Protein AF-X1MFA8-F1 (afdb_monomer_lite)

Sequence (182 aa):
MLLPVLGKGGITIYSASLLIAILTPIALSALSCFMARKALKPLYYLPTLLGLAGISFAVFHAANPSLLHSMLSQFGIFTPAGASLTILEVHPILFPYGSFSWDIAWLNFTTSFFIYFISLGLLIYASIKEESADKTLFLVWSIIMLVAILGQRRFSYYTAINAALLTGYFSWRILDFAGLKE

Radius of gyration: 21.08 Å; chains: 1; bounding box: 40×49×52 Å

pLDDT: mean 89.06, std 10.89, range [36.62, 97.12]

Organism: NCBI:txid412755

Structure (mmCIF, N/CA/C/O backbone):
data_AF-X1MFA8-F1
#
_entry.id   AF-X1MFA8-F1
#
loop_
_atom_site.group_PDB
_atom_site.id
_atom_site.type_symbol
_atom_site.label_atom_id
_atom_site.label_alt_id
_atom_site.label_comp_id
_atom_site.label_asym_id
_atom_site.label_entity_id
_atom_site.label_seq_id
_atom_site.pdbx_PDB_ins_code
_atom_site.Cartn_x
_atom_site.Cartn_y
_atom_site.Cartn_z
_atom_site.occupancy
_atom_site.B_iso_or_equiv
_atom_site.auth_seq_id
_atom_site.auth_comp_id
_atom_site.auth_asym_id
_atom_site.auth_atom_id
_atom_site.pdbx_PDB_model_num
ATOM 1 N N . MET A 1 1 ? -18.651 -6.168 -27.809 1.00 36.62 1 MET A N 1
ATOM 2 C CA . MET A 1 1 ? -17.555 -7.085 -28.186 1.00 36.62 1 MET A CA 1
ATOM 3 C C . MET A 1 1 ? -17.152 -7.872 -26.947 1.00 36.62 1 MET A C 1
ATOM 5 O O . MET A 1 1 ? -16.355 -7.394 -26.155 1.00 36.62 1 MET A O 1
ATOM 9 N N . LEU A 1 2 ? -17.795 -9.016 -26.719 1.00 44.00 2 LEU A N 1
ATOM 10 C CA . LEU A 1 2 ? -17.558 -9.907 -25.582 1.00 44.00 2 LEU A CA 1
ATOM 11 C C . LEU A 1 2 ? -17.013 -11.224 -26.147 1.00 44.00 2 LEU A C 1
ATOM 13 O O . LEU A 1 2 ? -17.667 -11.821 -26.994 1.00 44.00 2 LEU A O 1
ATOM 17 N N . LEU A 1 3 ? -15.837 -11.625 -25.649 1.00 45.16 3 LEU A N 1
ATOM 18 C CA . LEU A 1 3 ? -15.109 -12.889 -25.857 1.00 45.16 3 LEU A CA 1
ATOM 19 C C . LEU A 1 3 ? -14.351 -13.084 -27.185 1.00 45.16 3 LEU A C 1
ATOM 21 O O . LEU A 1 3 ? -14.930 -13.392 -28.223 1.00 45.16 3 LEU A O 1
ATOM 25 N N . PRO A 1 4 ? -13.010 -13.112 -27.076 1.00 51.81 4 PRO A N 1
ATOM 26 C CA . PRO A 1 4 ? -12.237 -14.210 -27.642 1.00 51.81 4 PRO A CA 1
ATOM 27 C C . PRO A 1 4 ? -11.215 -14.701 -26.599 1.00 51.81 4 PRO A C 1
ATOM 29 O O . PRO A 1 4 ? -10.064 -14.281 -26.609 1.00 51.81 4 PRO A O 1
ATOM 32 N N . VAL A 1 5 ? -11.619 -15.555 -25.649 1.00 54.41 5 VAL A N 1
ATOM 33 C CA . VAL A 1 5 ? -10.699 -16.077 -24.600 1.00 54.41 5 VAL A CA 1
ATOM 34 C C . VAL A 1 5 ? -10.608 -17.606 -24.605 1.00 54.41 5 VAL A C 1
ATOM 36 O O . VAL A 1 5 ? -10.230 -18.231 -23.626 1.00 54.41 5 VAL A O 1
ATOM 39 N N . LEU A 1 6 ? -10.881 -18.238 -25.743 1.00 50.19 6 LEU A N 1
ATOM 40 C CA . LEU A 1 6 ? -10.462 -19.622 -25.985 1.00 50.19 6 LEU A CA 1
ATOM 41 C C . LEU A 1 6 ? -9.705 -19.715 -27.312 1.00 50.19 6 LEU A C 1
ATOM 43 O O . LEU A 1 6 ? -10.017 -20.504 -28.198 1.00 50.19 6 LEU A O 1
ATOM 47 N N . GLY A 1 7 ? -8.687 -18.865 -27.452 1.00 44.91 7 GLY A N 1
ATOM 48 C CA . GLY A 1 7 ? -7.596 -19.137 -28.379 1.00 44.91 7 GLY A CA 1
ATOM 49 C C . GLY A 1 7 ? -6.740 -20.271 -27.817 1.00 44.91 7 GLY A C 1
ATOM 50 O O . GLY A 1 7 ? -6.504 -20.319 -26.612 1.00 44.91 7 GLY A O 1
ATOM 51 N N . LYS A 1 8 ? -6.277 -21.176 -28.685 1.00 50.88 8 LYS A N 1
ATOM 52 C CA . LYS A 1 8 ? -5.294 -22.238 -28.405 1.00 50.88 8 LYS A CA 1
ATOM 53 C C . LYS A 1 8 ? -3.927 -21.651 -27.995 1.00 50.88 8 LYS A C 1
ATOM 55 O O . LYS A 1 8 ? -2.938 -21.819 -28.698 1.00 50.88 8 LYS A O 1
ATOM 60 N N . GLY A 1 9 ? -3.878 -20.907 -26.898 1.00 53.75 9 GLY A N 1
ATOM 61 C CA . GLY A 1 9 ? -2.670 -20.389 -26.273 1.00 53.75 9 GLY A CA 1
ATOM 62 C C . GLY A 1 9 ? -2.484 -21.078 -24.930 1.00 53.75 9 GLY A C 1
ATOM 63 O O . GLY A 1 9 ? -3.461 -21.327 -24.227 1.00 53.75 9 GLY A O 1
ATOM 64 N N . GLY A 1 10 ? -1.243 -21.419 -24.583 1.00 62.53 10 GLY A N 1
ATOM 65 C CA . GLY A 1 10 ? -0.913 -21.930 -23.253 1.00 62.53 10 GLY A CA 1
ATOM 66 C C . GLY A 1 10 ? -1.372 -20.986 -22.133 1.00 62.53 10 GLY A C 1
ATOM 67 O O . GLY A 1 10 ? -1.827 -19.868 -22.376 1.00 62.53 10 GLY A O 1
ATOM 68 N N . ILE A 1 11 ? -1.248 -21.436 -20.886 1.00 68.00 11 ILE A N 1
ATOM 69 C CA . ILE A 1 11 ? -1.650 -20.651 -19.713 1.00 68.00 11 ILE A CA 1
ATOM 70 C C . ILE A 1 11 ? -0.928 -19.292 -19.732 1.00 68.00 11 ILE A C 1
ATOM 72 O O . ILE A 1 11 ? 0.293 -19.225 -19.601 1.00 68.00 11 ILE A O 1
ATOM 76 N N . THR A 1 12 ? -1.691 -18.209 -19.898 1.00 83.81 12 THR A N 1
ATOM 77 C CA . THR A 1 12 ? -1.174 -16.834 -19.836 1.00 83.81 12 THR A CA 1
ATOM 78 C C . THR A 1 12 ? -1.074 -16.354 -18.387 1.00 83.81 12 THR A C 1
ATOM 80 O O . THR A 1 12 ? -1.743 -16.887 -17.499 1.00 83.81 12 THR A O 1
ATOM 83 N N . ILE A 1 13 ? -0.278 -15.306 -18.144 1.00 85.44 13 ILE A N 1
ATOM 84 C CA . ILE A 1 13 ? -0.097 -14.692 -16.815 1.00 85.44 13 ILE A CA 1
ATOM 85 C C . ILE A 1 13 ? -1.444 -14.338 -16.174 1.00 85.44 13 ILE A C 1
ATOM 87 O O . ILE A 1 13 ? -1.649 -14.604 -14.990 1.00 85.44 13 ILE A O 1
ATOM 91 N N . TYR A 1 14 ? -2.379 -13.784 -16.950 1.00 87.38 14 TYR A N 1
ATOM 92 C CA . TYR A 1 14 ? -3.683 -13.351 -16.447 1.00 87.38 14 TYR A CA 1
ATOM 93 C C . TYR A 1 14 ? -4.551 -14.536 -16.024 1.00 87.38 14 TYR A C 1
ATOM 95 O O . TYR A 1 14 ? -5.114 -14.525 -14.932 1.00 87.38 14 TYR A O 1
ATOM 103 N N . SER A 1 15 ? -4.618 -15.584 -16.852 1.00 87.88 15 SER A N 1
ATOM 104 C CA . SER A 1 15 ? -5.381 -16.797 -16.544 1.00 87.88 15 SER A CA 1
ATOM 105 C C . SER A 1 15 ? -4.808 -17.530 -15.328 1.00 87.88 15 SER A C 1
ATOM 107 O O . SER A 1 15 ? -5.567 -17.946 -14.457 1.00 87.88 15 SER A O 1
ATOM 109 N N . ALA A 1 16 ? -3.477 -17.637 -15.228 1.00 89.38 16 ALA A N 1
ATOM 110 C CA . ALA A 1 16 ? -2.814 -18.225 -14.063 1.00 89.38 16 ALA A CA 1
ATOM 111 C C . ALA A 1 16 ? -3.086 -17.423 -12.787 1.00 89.38 16 ALA A C 1
ATOM 113 O O . ALA A 1 16 ? -3.504 -17.988 -11.780 1.00 89.38 16 ALA A O 1
ATOM 114 N N . SER A 1 17 ? -2.900 -16.102 -12.845 1.00 89.31 17 SER A N 1
ATOM 115 C CA . SER A 1 17 ? -3.138 -15.203 -11.710 1.00 89.31 17 SER A CA 1
ATOM 116 C C . SER A 1 17 ? -4.586 -15.272 -11.231 1.00 89.31 17 SER A C 1
ATOM 118 O O . SER A 1 17 ? -4.827 -15.325 -10.029 1.00 89.31 17 SER A O 1
ATOM 120 N N . LEU A 1 18 ? -5.548 -15.335 -12.158 1.00 91.06 18 LEU A N 1
ATOM 121 C CA . LEU A 1 18 ? -6.966 -15.463 -11.830 1.00 91.06 18 LEU A CA 1
ATOM 122 C C . LEU A 1 18 ? -7.266 -16.780 -11.106 1.00 91.06 18 LEU A C 1
ATOM 124 O O . LEU A 1 18 ? -7.936 -16.774 -10.077 1.00 91.06 18 LEU A O 1
ATOM 128 N N . LEU A 1 19 ? -6.748 -17.905 -11.609 1.00 91.38 19 LEU A N 1
ATOM 129 C CA . LEU A 1 19 ? -6.926 -19.204 -10.957 1.00 91.38 19 LEU A CA 1
ATOM 130 C C . LEU A 1 19 ? -6.303 -19.214 -9.560 1.00 91.38 19 LEU A C 1
ATOM 132 O O . LEU A 1 19 ? -6.950 -19.645 -8.610 1.00 91.38 19 LEU A O 1
ATOM 136 N N . ILE A 1 20 ? -5.086 -18.685 -9.414 1.00 91.19 20 ILE A N 1
ATOM 137 C CA . ILE A 1 20 ? -4.420 -18.567 -8.112 1.00 91.19 20 ILE A CA 1
ATOM 138 C C . ILE A 1 20 ? -5.260 -17.704 -7.162 1.00 91.19 20 ILE A C 1
ATOM 140 O O . ILE A 1 20 ? -5.482 -18.101 -6.019 1.00 91.19 20 ILE A O 1
ATOM 144 N N . ALA A 1 21 ? -5.786 -16.569 -7.627 1.00 91.75 21 ALA A N 1
ATOM 145 C CA . ALA A 1 21 ? -6.618 -15.678 -6.821 1.00 91.75 21 ALA A CA 1
ATOM 146 C C . ALA A 1 21 ? -7.927 -16.339 -6.353 1.00 91.75 21 ALA A C 1
ATOM 148 O O . ALA A 1 21 ? -8.341 -16.110 -5.222 1.00 91.75 21 ALA A O 1
ATOM 149 N N . ILE A 1 22 ? -8.551 -17.188 -7.178 1.00 93.88 22 ILE A N 1
ATOM 150 C CA . ILE A 1 22 ? -9.764 -17.941 -6.810 1.00 93.88 22 ILE A CA 1
ATOM 151 C C . ILE A 1 22 ? -9.437 -19.081 -5.836 1.00 93.88 22 ILE A C 1
ATOM 153 O O . ILE A 1 22 ? -10.163 -19.306 -4.869 1.00 93.88 22 ILE A O 1
ATOM 157 N N . LEU A 1 23 ? -8.340 -19.805 -6.071 1.00 93.50 23 LEU A N 1
ATOM 158 C CA . LEU A 1 23 ? -7.960 -20.966 -5.264 1.00 93.50 23 LEU A CA 1
ATOM 159 C C . LEU A 1 23 ? -7.405 -20.578 -3.890 1.00 93.50 23 LEU A C 1
ATOM 161 O O . LEU A 1 23 ? -7.597 -21.318 -2.929 1.00 93.50 23 LEU A O 1
ATOM 165 N N . THR A 1 24 ? -6.753 -19.420 -3.777 1.00 93.06 24 THR A N 1
ATOM 166 C CA . THR A 1 24 ? -6.144 -18.942 -2.526 1.00 93.06 24 THR A CA 1
ATOM 167 C C . THR A 1 24 ? -7.137 -18.874 -1.356 1.00 93.06 24 THR A C 1
ATOM 169 O O . THR A 1 24 ? -6.878 -19.531 -0.349 1.00 93.06 24 THR A O 1
ATOM 172 N N . PRO A 1 25 ? -8.284 -18.164 -1.429 1.00 92.69 25 PRO A N 1
ATOM 173 C CA . PRO A 1 25 ? -9.227 -18.107 -0.310 1.00 92.69 25 PRO A CA 1
ATOM 174 C C . PRO A 1 25 ? -9.814 -19.483 0.033 1.00 92.69 25 PRO A C 1
ATOM 176 O O . PRO A 1 25 ? -10.016 -19.779 1.209 1.00 92.69 25 PRO A O 1
ATOM 179 N N . ILE A 1 26 ? -10.026 -20.353 -0.963 1.00 94.12 26 ILE A N 1
ATOM 180 C CA . ILE A 1 26 ? -10.513 -21.725 -0.751 1.00 94.12 26 ILE A CA 1
ATOM 181 C C . ILE A 1 26 ? -9.473 -22.537 0.031 1.00 94.12 26 ILE A C 1
ATOM 183 O O . ILE A 1 26 ? -9.809 -23.177 1.027 1.00 94.12 26 ILE A O 1
ATOM 187 N N . ALA A 1 27 ? -8.204 -22.471 -0.377 1.00 92.00 27 ALA A N 1
ATOM 188 C CA . ALA A 1 27 ? -7.103 -23.152 0.294 1.00 92.00 27 ALA A CA 1
ATOM 189 C C . ALA A 1 27 ? -6.900 -22.635 1.728 1.00 92.00 27 ALA A C 1
ATOM 191 O O . ALA A 1 27 ? -6.761 -23.436 2.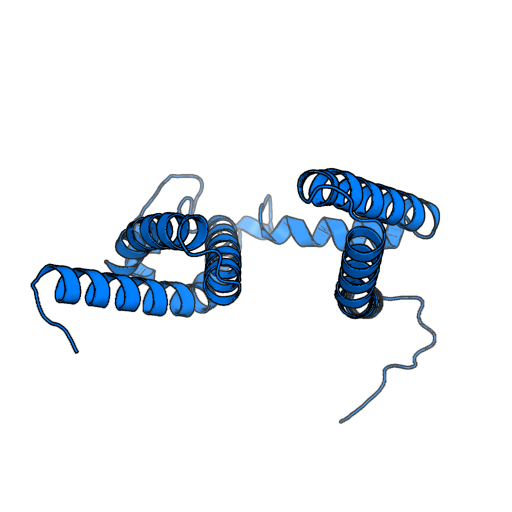652 1.00 92.00 27 ALA A O 1
ATOM 192 N N . LEU A 1 28 ? -6.949 -21.313 1.935 1.00 92.06 28 LEU A N 1
ATOM 193 C CA . LEU A 1 28 ? -6.848 -20.696 3.262 1.00 92.06 28 LEU A CA 1
ATOM 194 C C . LEU A 1 28 ? -8.021 -21.091 4.170 1.00 92.06 28 LEU A C 1
ATOM 196 O O . LEU A 1 28 ? -7.814 -21.408 5.341 1.00 92.06 28 LEU A O 1
ATOM 200 N N . SER A 1 29 ? -9.243 -21.131 3.635 1.00 91.75 29 SER A N 1
ATOM 201 C CA . SER A 1 29 ? -10.433 -21.566 4.372 1.00 91.75 29 SER A CA 1
ATOM 202 C C . SER A 1 29 ? -10.350 -23.044 4.767 1.00 91.75 29 SER A C 1
ATOM 204 O O . SER A 1 29 ? -10.570 -23.389 5.931 1.00 91.75 29 SER A O 1
ATOM 206 N N . ALA A 1 30 ? -9.950 -23.918 3.837 1.00 91.00 30 ALA A N 1
ATOM 207 C CA . ALA A 1 30 ? -9.748 -25.339 4.105 1.00 91.00 30 ALA A CA 1
ATOM 208 C C . ALA A 1 30 ? -8.669 -25.566 5.175 1.00 91.00 30 ALA A C 1
ATOM 210 O O . ALA A 1 30 ? -8.875 -26.349 6.106 1.00 91.00 30 ALA A O 1
ATOM 211 N N . LEU A 1 31 ? -7.552 -24.837 5.081 1.00 90.25 31 LEU A N 1
ATOM 212 C CA . LEU A 1 31 ? -6.463 -24.871 6.053 1.00 90.25 31 LEU A CA 1
ATOM 213 C C . LEU A 1 31 ? -6.936 -24.415 7.447 1.00 90.25 31 LEU A C 1
ATOM 215 O O . LEU A 1 31 ? -6.681 -25.101 8.439 1.00 90.25 31 LEU A O 1
ATOM 219 N N . SER A 1 32 ? -7.679 -23.309 7.522 1.00 88.31 32 SER A N 1
ATOM 220 C CA . SER A 1 32 ? -8.261 -22.800 8.770 1.00 88.31 32 SER A CA 1
ATOM 221 C C . SER A 1 32 ? -9.231 -23.806 9.404 1.00 88.31 32 SER A C 1
ATOM 223 O O . SER A 1 32 ? -9.088 -24.162 10.576 1.00 88.31 32 SER A O 1
ATOM 225 N N . CYS A 1 33 ? -10.157 -24.363 8.614 1.00 88.00 33 CYS A N 1
ATOM 226 C CA . CYS A 1 33 ? -11.118 -25.361 9.086 1.00 88.00 33 CYS A CA 1
ATOM 227 C C . CYS A 1 33 ? -10.419 -26.633 9.591 1.00 88.00 33 CYS A C 1
ATOM 229 O O . CYS A 1 33 ? -10.779 -27.176 10.635 1.00 88.00 33 CYS A O 1
ATOM 231 N N . PHE A 1 34 ? -9.388 -27.095 8.882 1.00 88.62 34 PHE A N 1
ATOM 232 C CA . PHE A 1 34 ? -8.606 -28.262 9.279 1.00 88.62 34 PHE A CA 1
ATOM 233 C C . PHE A 1 34 ? -7.875 -28.053 10.611 1.00 88.62 34 PHE A C 1
ATOM 235 O O . PHE A 1 34 ? -7.913 -28.933 11.473 1.00 88.62 34 PHE A O 1
ATOM 242 N N . MET A 1 35 ? -7.249 -26.890 10.814 1.00 87.00 35 MET A N 1
ATOM 243 C CA . MET A 1 35 ? -6.563 -26.584 12.073 1.00 87.00 35 MET A CA 1
ATOM 244 C C . MET A 1 35 ? -7.531 -26.417 13.244 1.00 87.00 35 MET A C 1
ATOM 246 O O . MET A 1 35 ? -7.249 -26.928 14.328 1.00 87.00 35 MET A O 1
ATOM 250 N N . ALA A 1 36 ? -8.688 -25.788 13.014 1.00 87.31 36 ALA A N 1
ATOM 251 C CA . ALA A 1 36 ? -9.741 -25.666 14.019 1.00 87.31 36 ALA A CA 1
ATOM 252 C C . ALA A 1 36 ? -10.275 -27.043 14.449 1.00 87.31 36 ALA A C 1
ATOM 254 O O . ALA A 1 36 ? -10.374 -27.322 15.642 1.00 87.31 36 ALA A O 1
ATOM 255 N N . ARG A 1 37 ? -10.529 -27.952 13.493 1.00 87.19 37 ARG A N 1
ATOM 256 C CA . ARG A 1 37 ? -10.971 -29.332 13.780 1.00 87.19 37 ARG A CA 1
ATOM 257 C C . ARG A 1 37 ? -9.945 -30.135 14.578 1.00 87.19 37 ARG A C 1
ATOM 259 O O . ARG A 1 37 ? -10.329 -30.994 15.362 1.00 87.19 37 ARG A O 1
ATOM 266 N N . LYS A 1 38 ? -8.652 -29.876 14.373 1.00 85.38 38 LYS A N 1
ATOM 267 C CA . LYS A 1 38 ? -7.558 -30.552 15.087 1.00 85.38 38 LYS A CA 1
ATOM 268 C C . LYS A 1 38 ? -7.152 -29.872 16.401 1.00 85.38 38 LYS A C 1
ATOM 270 O O . LYS A 1 38 ? -6.177 -30.313 17.004 1.00 85.38 38 LYS A O 1
ATOM 275 N N . ALA A 1 39 ? -7.866 -28.828 16.837 1.00 82.69 39 ALA A N 1
ATOM 276 C CA . ALA A 1 39 ? -7.563 -28.053 18.046 1.00 82.69 39 ALA A CA 1
ATOM 277 C C . ALA A 1 39 ? -6.090 -27.596 18.127 1.00 82.69 39 ALA A C 1
ATOM 279 O O . ALA A 1 39 ? -5.484 -27.553 19.200 1.00 82.69 39 ALA A O 1
ATOM 280 N N . LEU A 1 40 ? -5.487 -27.279 16.976 1.00 81.25 40 LEU A N 1
ATOM 281 C CA . LEU A 1 40 ? -4.107 -26.808 16.923 1.00 81.25 40 LEU A CA 1
ATOM 282 C C . LEU A 1 40 ? -4.026 -25.379 17.460 1.00 81.25 40 LEU A C 1
ATOM 284 O O . LEU A 1 40 ? -4.920 -24.563 17.238 1.00 81.25 40 LEU A O 1
ATOM 288 N N . LYS A 1 41 ? -2.932 -25.063 18.162 1.00 81.75 41 LYS A N 1
ATOM 289 C CA . LYS A 1 41 ? -2.722 -23.707 18.682 1.00 81.75 41 LYS A CA 1
ATOM 290 C C . LYS A 1 41 ? -2.702 -22.704 17.517 1.00 81.75 41 LYS A C 1
ATOM 292 O O . LYS A 1 41 ? -2.010 -22.976 16.532 1.00 81.75 41 LYS A O 1
ATOM 297 N N . PRO A 1 42 ? -3.341 -21.526 17.653 1.00 77.62 42 PRO A N 1
ATOM 298 C CA . PRO A 1 42 ? -3.347 -20.488 16.616 1.00 77.62 42 PRO A CA 1
ATOM 299 C C . PRO A 1 42 ? -1.948 -20.102 16.116 1.00 77.62 42 PRO A C 1
ATOM 301 O O . PRO A 1 42 ? -1.769 -19.783 14.946 1.00 77.62 42 PRO A O 1
ATOM 304 N N . LEU A 1 43 ? -0.927 -20.223 16.972 1.00 83.81 43 LEU A N 1
ATOM 305 C CA . LEU A 1 43 ? 0.469 -19.954 16.624 1.00 83.81 43 LEU A CA 1
ATOM 306 C C . LEU A 1 43 ? 1.005 -20.829 15.472 1.00 83.81 43 LEU A C 1
ATOM 308 O O . LEU A 1 43 ? 1.872 -20.383 14.727 1.00 83.81 43 LEU A O 1
ATOM 312 N N . TYR A 1 44 ? 0.487 -22.049 15.282 1.00 86.12 44 TYR A N 1
ATOM 313 C CA . TYR A 1 44 ? 0.911 -22.935 14.187 1.00 86.12 44 TYR A CA 1
ATOM 314 C C . TYR A 1 44 ? 0.343 -22.533 12.822 1.00 86.12 44 TYR A C 1
ATOM 316 O O . TYR A 1 44 ? 0.801 -23.050 11.799 1.00 86.12 44 TYR A O 1
ATOM 324 N N . TYR A 1 45 ? -0.610 -21.597 12.784 1.00 84.94 45 TYR A N 1
ATOM 325 C CA . TYR A 1 45 ? -1.184 -21.084 11.544 1.00 84.94 45 TYR A CA 1
ATOM 326 C C . TYR A 1 45 ? -0.107 -20.466 10.646 1.00 84.94 45 TYR A C 1
ATOM 328 O O . TYR A 1 45 ? -0.008 -20.803 9.469 1.00 84.94 45 TYR A O 1
ATOM 336 N N . LEU A 1 46 ? 0.751 -19.617 11.219 1.00 86.81 46 LEU A N 1
ATOM 337 C CA . LEU A 1 46 ? 1.771 -18.875 10.481 1.00 86.81 46 LEU A CA 1
ATOM 338 C C . LEU A 1 46 ? 2.843 -19.776 9.828 1.00 86.81 46 LEU A C 1
ATOM 340 O O . LEU A 1 46 ? 3.035 -19.662 8.617 1.00 86.81 46 LEU A O 1
ATOM 344 N N . PRO A 1 47 ? 3.512 -20.707 10.542 1.00 90.38 47 PRO A N 1
ATOM 345 C CA . PRO A 1 47 ? 4.468 -21.613 9.906 1.00 90.38 47 PRO A CA 1
ATOM 346 C C . PRO A 1 47 ? 3.804 -22.565 8.904 1.00 90.38 47 PRO A C 1
ATOM 348 O O . PRO A 1 47 ? 4.409 -22.887 7.884 1.00 90.38 47 PRO A O 1
ATOM 351 N N . THR A 1 48 ? 2.555 -22.982 9.139 1.00 90.00 48 THR A N 1
ATOM 352 C CA . THR A 1 48 ? 1.831 -23.850 8.194 1.00 90.00 48 THR A CA 1
ATOM 353 C C . THR A 1 48 ? 1.481 -23.102 6.910 1.00 90.00 48 THR A C 1
ATOM 355 O O . THR A 1 48 ? 1.621 -23.652 5.819 1.00 90.00 48 THR A O 1
ATOM 358 N N . LEU A 1 49 ? 1.091 -21.829 7.022 1.00 91.38 49 LEU A N 1
ATOM 359 C CA . LEU A 1 49 ? 0.865 -20.950 5.880 1.00 91.38 49 LEU A CA 1
ATOM 360 C C . LEU A 1 49 ? 2.148 -20.748 5.062 1.00 91.38 49 LEU A C 1
ATOM 362 O O . LEU A 1 49 ? 2.117 -20.873 3.840 1.00 91.38 49 LEU A O 1
ATOM 366 N N . LEU A 1 50 ? 3.279 -20.491 5.728 1.00 92.44 50 LEU A N 1
ATOM 367 C CA . LEU A 1 50 ? 4.582 -20.371 5.065 1.00 92.44 50 LEU A CA 1
ATOM 368 C C . LEU A 1 50 ? 4.994 -21.678 4.377 1.00 92.44 50 LEU A C 1
ATOM 370 O O . LEU A 1 50 ? 5.475 -21.648 3.246 1.00 92.44 50 LEU A O 1
ATOM 374 N N . GLY A 1 51 ? 4.755 -22.825 5.019 1.00 93.12 51 GLY A N 1
ATOM 375 C CA . GLY A 1 51 ? 4.992 -24.141 4.429 1.00 93.12 51 GLY A CA 1
ATOM 376 C C . GLY A 1 51 ? 4.145 -24.375 3.177 1.00 93.12 51 GLY A C 1
ATOM 377 O O . GLY A 1 51 ? 4.678 -24.759 2.139 1.00 93.12 51 GLY A O 1
ATOM 378 N N . LEU A 1 52 ? 2.844 -24.077 3.238 1.00 92.56 52 LEU A N 1
ATOM 379 C CA . LEU A 1 52 ? 1.943 -24.186 2.089 1.00 92.56 52 LEU A CA 1
ATOM 380 C C . LEU A 1 52 ? 2.379 -23.268 0.939 1.00 92.56 52 LEU A C 1
ATOM 382 O O . LEU A 1 52 ? 2.397 -23.700 -0.214 1.00 92.56 52 LEU A O 1
ATOM 386 N N . ALA A 1 53 ? 2.760 -22.026 1.244 1.00 92.12 53 ALA A N 1
ATOM 387 C CA . ALA A 1 53 ? 3.263 -21.078 0.256 1.00 92.12 53 ALA A CA 1
ATOM 388 C C . ALA A 1 53 ? 4.560 -21.581 -0.398 1.00 92.12 53 ALA A C 1
ATOM 390 O O . ALA A 1 53 ? 4.668 -21.575 -1.623 1.00 92.12 53 ALA A O 1
ATOM 391 N N . GLY A 1 54 ? 5.509 -22.087 0.397 1.00 93.75 54 GLY A N 1
ATOM 392 C CA . GLY A 1 54 ? 6.772 -22.639 -0.094 1.00 93.75 54 GLY A CA 1
ATOM 393 C C . GLY A 1 54 ? 6.583 -23.875 -0.975 1.00 93.75 54 GLY A C 1
ATOM 394 O O . GLY A 1 54 ? 7.173 -23.957 -2.050 1.00 93.75 54 GLY A O 1
ATOM 395 N N . ILE A 1 55 ? 5.709 -24.804 -0.572 1.00 93.81 55 ILE A N 1
ATOM 396 C CA . ILE A 1 55 ? 5.370 -25.990 -1.375 1.00 93.81 55 ILE A CA 1
ATOM 397 C C . ILE A 1 55 ? 4.706 -25.567 -2.687 1.00 93.81 55 ILE A C 1
ATOM 399 O O . ILE A 1 55 ? 5.110 -26.028 -3.753 1.00 93.81 55 ILE A O 1
ATOM 403 N N . SER A 1 56 ? 3.729 -24.657 -2.629 1.00 90.56 56 SER A N 1
ATOM 404 C CA . SER A 1 56 ? 3.038 -24.152 -3.823 1.00 90.56 56 SER A CA 1
ATOM 405 C C . SER A 1 56 ? 4.016 -23.482 -4.790 1.00 90.56 56 SER A C 1
ATOM 407 O O . SER A 1 56 ? 3.957 -23.718 -5.995 1.00 90.56 56 SER A O 1
ATOM 409 N N . PHE A 1 57 ? 4.961 -22.699 -4.263 1.00 93.38 57 PHE A N 1
ATOM 410 C CA . PHE A 1 57 ? 6.012 -22.058 -5.045 1.00 93.38 57 PHE A CA 1
ATOM 411 C C . PHE A 1 57 ? 6.954 -23.078 -5.697 1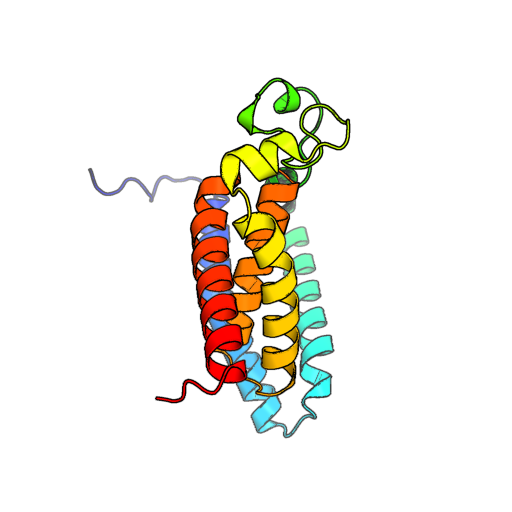.00 93.38 57 PHE A C 1
ATOM 413 O O . PHE A 1 57 ? 7.217 -22.981 -6.893 1.00 93.38 57 PHE A O 1
ATOM 420 N N . ALA A 1 58 ? 7.423 -24.083 -4.950 1.00 94.31 58 ALA A N 1
ATOM 421 C CA . ALA A 1 58 ? 8.314 -25.122 -5.467 1.00 94.31 58 ALA A CA 1
ATOM 422 C C . ALA A 1 58 ? 7.645 -25.964 -6.565 1.00 94.31 58 ALA A C 1
ATOM 424 O O . ALA A 1 58 ? 8.239 -26.195 -7.619 1.00 94.31 58 ALA A O 1
ATOM 425 N N . VAL A 1 59 ? 6.389 -26.371 -6.350 1.00 93.19 59 VAL A N 1
ATOM 426 C CA . VAL A 1 59 ? 5.595 -27.103 -7.348 1.00 93.19 59 VAL A CA 1
ATOM 427 C C . VAL A 1 59 ? 5.402 -26.257 -8.603 1.00 93.19 59 VAL A C 1
ATOM 429 O O . VAL A 1 59 ? 5.587 -26.754 -9.713 1.00 93.19 59 VAL A O 1
ATOM 432 N N . PHE A 1 60 ? 5.078 -24.970 -8.452 1.00 91.75 60 PHE A N 1
ATOM 433 C CA . PHE A 1 60 ? 4.876 -24.097 -9.602 1.00 91.75 60 PHE A CA 1
ATOM 434 C C . PHE A 1 60 ? 6.181 -23.842 -10.372 1.00 91.75 60 PHE A C 1
ATOM 436 O O . PHE A 1 60 ? 6.187 -23.886 -11.603 1.00 91.75 60 PHE A O 1
ATOM 443 N N . HIS A 1 61 ? 7.297 -23.661 -9.662 1.00 93.19 61 HIS A N 1
ATOM 444 C CA . HIS A 1 61 ? 8.619 -23.525 -10.268 1.00 93.19 61 HIS A CA 1
ATOM 445 C C . HIS A 1 61 ? 9.012 -24.768 -11.078 1.00 93.19 61 HIS A C 1
ATOM 447 O O . HIS A 1 61 ? 9.523 -24.630 -12.186 1.00 93.19 61 HIS A O 1
ATOM 453 N N . ALA A 1 62 ? 8.727 -25.971 -10.567 1.00 94.06 62 ALA A N 1
ATOM 454 C CA . ALA A 1 62 ? 8.998 -27.224 -11.270 1.00 94.06 62 ALA A CA 1
ATOM 455 C C . ALA A 1 62 ? 8.076 -27.441 -12.485 1.00 94.06 62 ALA A C 1
ATOM 457 O O . ALA A 1 62 ? 8.512 -27.983 -13.498 1.00 94.06 62 ALA A O 1
ATOM 458 N N . ALA A 1 63 ? 6.810 -27.019 -12.401 1.00 91.94 63 ALA A N 1
ATOM 459 C CA . ALA A 1 63 ? 5.834 -27.206 -13.472 1.00 91.94 63 ALA A CA 1
ATOM 460 C C . ALA A 1 63 ? 6.018 -26.221 -14.639 1.00 91.94 63 ALA A C 1
ATOM 462 O O . ALA A 1 63 ? 5.903 -26.612 -15.800 1.00 91.94 63 ALA A O 1
ATOM 463 N N . ASN A 1 64 ? 6.259 -24.936 -14.351 1.00 90.38 64 ASN A N 1
ATOM 464 C CA . ASN A 1 64 ? 6.456 -23.916 -15.382 1.00 90.38 64 ASN A CA 1
ATOM 465 C C . ASN A 1 64 ? 7.336 -22.751 -14.878 1.00 90.38 64 ASN A C 1
ATOM 467 O O . ASN A 1 64 ? 6.816 -21.702 -14.474 1.00 90.38 64 ASN A O 1
ATOM 471 N N . PRO A 1 65 ? 8.673 -22.895 -14.929 1.00 91.00 65 PRO A N 1
ATOM 472 C CA . PRO A 1 65 ? 9.591 -21.883 -14.410 1.00 91.00 65 PRO A CA 1
ATOM 473 C C . PRO A 1 65 ? 9.516 -20.568 -15.196 1.00 91.00 65 PRO A C 1
ATOM 475 O O . PRO A 1 65 ? 9.649 -19.498 -14.604 1.00 91.00 65 PRO A O 1
ATOM 478 N N . SER A 1 66 ? 9.250 -20.625 -16.509 1.00 90.88 66 SER A N 1
ATOM 479 C CA . SER A 1 66 ? 9.099 -19.431 -17.349 1.00 90.88 66 SER A CA 1
ATOM 480 C C . SER A 1 66 ? 7.910 -18.573 -16.931 1.00 90.88 66 SER A C 1
ATOM 482 O O . SER A 1 66 ? 8.056 -17.363 -16.777 1.00 90.88 66 SER A O 1
ATOM 484 N N . LEU A 1 67 ? 6.747 -19.190 -16.695 1.00 89.75 67 LEU A N 1
ATOM 485 C CA . LEU A 1 67 ? 5.544 -18.469 -16.286 1.00 89.75 67 LEU A CA 1
ATOM 486 C C . LEU A 1 67 ? 5.731 -17.837 -14.905 1.00 89.75 67 LEU A C 1
ATOM 488 O O . LEU A 1 67 ? 5.395 -16.669 -14.719 1.00 89.75 67 LEU A O 1
ATOM 492 N N . LEU A 1 68 ? 6.326 -18.577 -13.963 1.00 90.94 68 LEU A N 1
ATOM 493 C CA . LEU A 1 68 ? 6.646 -18.054 -12.638 1.00 90.94 68 LEU A CA 1
ATOM 494 C C . LEU A 1 68 ? 7.605 -16.858 -12.721 1.00 90.94 68 LEU A C 1
ATOM 496 O O . LEU A 1 68 ? 7.363 -15.839 -12.077 1.00 90.94 68 LEU A O 1
ATOM 500 N N . HIS A 1 69 ? 8.655 -16.942 -13.543 1.00 92.12 69 HIS A N 1
ATOM 501 C CA . HIS A 1 69 ? 9.582 -15.830 -13.746 1.00 92.12 69 HIS A CA 1
ATOM 502 C C . HIS A 1 69 ? 8.876 -14.594 -14.321 1.00 92.12 69 HIS A C 1
ATOM 504 O O . HIS A 1 69 ? 9.055 -13.496 -13.800 1.00 92.12 69 HIS A O 1
ATOM 510 N N . SER A 1 70 ? 8.014 -14.767 -15.330 1.00 91.50 70 SER A N 1
ATOM 511 C CA . SER A 1 70 ? 7.235 -13.661 -15.903 1.00 91.50 70 SER A CA 1
ATOM 512 C C . SER A 1 70 ? 6.239 -13.039 -14.916 1.00 91.50 70 SER A C 1
ATOM 514 O O . SER A 1 70 ? 5.961 -11.843 -14.989 1.00 91.50 70 SER A O 1
ATOM 516 N N . MET A 1 71 ? 5.690 -13.824 -13.984 1.00 91.19 71 MET A N 1
ATOM 517 C CA . MET A 1 71 ? 4.852 -13.300 -12.901 1.00 91.19 71 MET A CA 1
ATOM 518 C C . MET A 1 71 ? 5.686 -12.502 -11.896 1.00 91.19 71 ME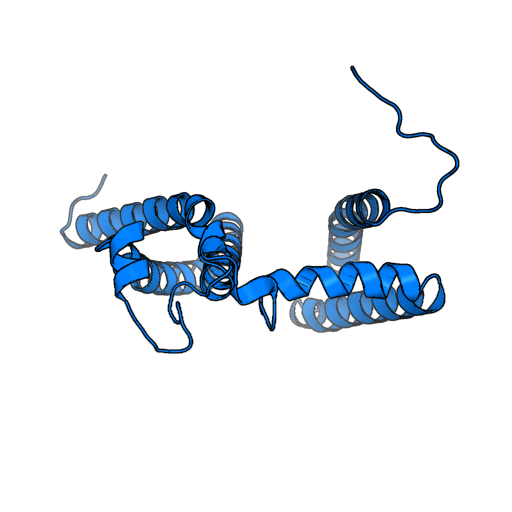T A C 1
ATOM 520 O O . MET A 1 71 ? 5.323 -11.380 -11.548 1.00 91.19 71 MET A O 1
ATOM 524 N N . LEU A 1 72 ? 6.831 -13.046 -11.473 1.00 91.50 72 LEU A N 1
ATOM 525 C CA . LEU A 1 72 ? 7.731 -12.383 -10.530 1.00 91.50 72 LEU A CA 1
ATOM 526 C C . LEU A 1 72 ? 8.314 -11.084 -11.097 1.00 91.50 72 LEU A C 1
ATOM 528 O O . LEU A 1 72 ? 8.444 -10.106 -10.363 1.00 91.50 72 LEU A O 1
ATOM 532 N N . SER A 1 73 ? 8.589 -11.023 -12.404 1.00 90.50 73 SER A N 1
ATOM 533 C CA . SER A 1 73 ? 9.085 -9.800 -13.041 1.00 90.50 73 SER A CA 1
ATOM 534 C C . SER A 1 73 ? 8.101 -8.628 -12.954 1.00 90.50 73 SER A C 1
ATOM 536 O O . SER A 1 73 ? 8.534 -7.479 -13.001 1.00 90.50 73 SER A O 1
ATOM 538 N N . GLN A 1 74 ? 6.796 -8.877 -12.760 1.00 90.38 74 GLN A N 1
ATOM 539 C CA . GLN A 1 74 ? 5.825 -7.788 -12.598 1.00 90.38 74 GLN A CA 1
ATOM 540 C C . GLN A 1 74 ? 5.957 -7.031 -11.277 1.00 90.38 74 GLN A C 1
ATOM 542 O O . GLN A 1 74 ? 5.567 -5.867 -11.202 1.00 90.38 74 GLN A O 1
ATOM 547 N N . PHE A 1 75 ? 6.585 -7.624 -10.258 1.00 88.81 75 PHE A N 1
ATOM 548 C CA . PHE A 1 75 ? 6.913 -6.897 -9.030 1.00 88.81 75 PHE A CA 1
ATOM 549 C C . PHE A 1 75 ? 7.996 -5.828 -9.239 1.00 88.81 75 PHE A C 1
ATOM 551 O O . PHE A 1 75 ? 8.131 -4.941 -8.397 1.00 88.81 75 PHE A O 1
ATOM 558 N N . GLY A 1 76 ? 8.691 -5.821 -10.387 1.00 86.19 76 GLY A N 1
ATOM 559 C CA . GLY A 1 76 ? 9.617 -4.747 -10.772 1.00 86.19 76 GLY A CA 1
ATOM 560 C C . GLY A 1 76 ? 8.957 -3.364 -10.849 1.00 86.19 76 GLY A C 1
ATOM 561 O O . GLY A 1 76 ? 9.638 -2.343 -10.815 1.00 86.19 76 GLY A O 1
ATOM 562 N N . ILE A 1 77 ? 7.622 -3.312 -10.863 1.00 86.56 77 ILE A N 1
ATOM 563 C CA . ILE A 1 77 ? 6.844 -2.080 -10.742 1.00 86.56 77 ILE A CA 1
ATOM 564 C C . ILE A 1 77 ? 7.149 -1.302 -9.449 1.00 86.56 77 ILE A C 1
ATOM 566 O O . ILE A 1 77 ? 7.045 -0.080 -9.444 1.00 86.56 77 ILE A O 1
ATOM 570 N N . PHE A 1 78 ? 7.562 -1.971 -8.370 1.00 86.00 78 PHE A N 1
ATOM 571 C CA . PHE A 1 78 ? 7.897 -1.318 -7.100 1.00 86.00 78 PHE A CA 1
ATOM 572 C C . PHE A 1 78 ? 9.341 -0.805 -7.042 1.00 86.00 78 PHE A C 1
ATOM 574 O O . PHE A 1 78 ? 9.672 -0.011 -6.167 1.00 86.00 78 PHE A O 1
ATOM 581 N N . THR A 1 79 ? 10.195 -1.227 -7.974 1.00 87.88 79 THR A N 1
ATOM 582 C CA . THR A 1 79 ? 11.619 -0.871 -8.024 1.00 87.88 79 THR A CA 1
ATOM 583 C C . THR A 1 79 ? 12.005 -0.466 -9.452 1.00 87.88 79 THR A C 1
ATOM 585 O O . THR A 1 79 ? 12.730 -1.207 -10.125 1.00 87.88 79 THR A O 1
ATOM 588 N N . PRO A 1 80 ? 11.489 0.669 -9.962 1.00 86.69 80 PRO A N 1
ATOM 589 C CA . PRO A 1 80 ? 11.793 1.116 -11.318 1.00 86.69 80 PRO A CA 1
ATOM 590 C C . PRO A 1 80 ? 13.290 1.406 -11.487 1.00 86.69 80 PRO A C 1
ATOM 592 O O . PRO A 1 80 ? 13.924 1.980 -10.603 1.00 86.69 80 PRO A O 1
ATOM 595 N N . ALA A 1 81 ? 13.855 1.032 -12.636 1.00 86.25 81 ALA A N 1
ATOM 596 C CA . ALA A 1 81 ? 15.285 1.158 -12.904 1.00 86.25 81 ALA A CA 1
ATOM 597 C C . ALA A 1 81 ? 15.587 1.373 -14.396 1.00 86.25 81 ALA A C 1
ATOM 599 O O . ALA A 1 81 ? 14.817 0.991 -15.279 1.00 86.25 81 ALA A O 1
ATOM 600 N N . GLY A 1 82 ? 16.754 1.954 -14.682 1.00 88.12 82 GLY A N 1
ATOM 601 C CA . GLY A 1 82 ? 17.258 2.128 -16.044 1.00 88.12 82 GLY A CA 1
ATOM 602 C C . GLY A 1 82 ? 16.349 3.001 -16.911 1.00 88.12 82 GLY A C 1
ATOM 603 O O . GLY A 1 82 ? 15.901 4.064 -16.485 1.00 88.12 82 GLY A O 1
ATOM 604 N N . ALA A 1 83 ? 16.066 2.541 -18.132 1.00 87.69 83 ALA A N 1
ATOM 605 C CA . ALA A 1 83 ? 15.311 3.303 -19.128 1.00 87.69 83 ALA A CA 1
ATOM 606 C C . ALA A 1 83 ? 13.888 3.685 -18.678 1.00 87.69 83 ALA A C 1
ATOM 608 O O . ALA A 1 83 ? 13.353 4.678 -19.164 1.00 87.69 83 ALA A O 1
ATOM 609 N N . SER A 1 84 ? 13.273 2.964 -17.730 1.00 86.38 84 SER A N 1
ATOM 610 C CA . SER A 1 84 ? 11.932 3.313 -17.239 1.00 86.38 84 SER A CA 1
ATOM 611 C C . SER A 1 84 ? 11.904 4.646 -16.485 1.00 86.38 84 SER A C 1
ATOM 613 O O . SER A 1 84 ? 10.870 5.303 -16.463 1.00 86.38 84 SER A O 1
ATOM 615 N N . LEU A 1 85 ? 13.035 5.072 -15.910 1.00 88.69 85 LEU A N 1
ATOM 616 C CA . LEU A 1 85 ? 13.193 6.365 -15.231 1.00 88.69 85 LEU A CA 1
ATOM 617 C C . LEU A 1 85 ? 13.352 7.541 -16.209 1.00 88.69 85 LEU A C 1
ATOM 619 O O . LEU A 1 85 ? 13.595 8.661 -15.786 1.00 88.69 85 LEU A O 1
ATOM 623 N N . THR A 1 86 ? 13.233 7.309 -17.519 1.00 90.31 86 THR A N 1
ATOM 624 C CA . THR A 1 86 ? 13.040 8.402 -18.487 1.00 90.31 86 THR A CA 1
ATOM 625 C C . THR A 1 86 ? 11.588 8.891 -18.506 1.00 90.31 86 THR A C 1
ATOM 627 O O . THR A 1 86 ? 11.306 9.984 -18.994 1.00 90.31 86 THR A O 1
ATOM 630 N N . ILE A 1 87 ? 10.659 8.096 -17.961 1.00 92.38 87 ILE A N 1
ATOM 631 C CA . ILE A 1 87 ? 9.231 8.403 -17.902 1.00 92.38 87 ILE A CA 1
ATOM 632 C C . ILE A 1 87 ? 8.932 9.115 -16.586 1.00 92.38 87 ILE A C 1
ATOM 634 O O . ILE A 1 87 ? 9.026 8.517 -15.513 1.00 92.38 87 ILE A O 1
ATOM 638 N N . LEU A 1 88 ? 8.464 10.362 -16.680 1.00 91.69 88 LEU A N 1
ATOM 639 C CA . LEU A 1 88 ? 8.177 11.222 -15.527 1.00 91.69 88 LEU A CA 1
ATOM 640 C C . LEU A 1 88 ? 7.267 10.557 -14.471 1.00 91.69 88 LEU A C 1
ATOM 642 O O . LEU A 1 88 ? 7.460 10.730 -13.269 1.00 91.69 88 LEU A O 1
ATOM 646 N N . GLU A 1 89 ? 6.282 9.778 -14.911 1.00 91.69 89 GLU A N 1
ATOM 647 C CA . GLU A 1 89 ? 5.289 9.113 -14.056 1.00 91.69 89 GLU A CA 1
ATOM 648 C C . GLU A 1 89 ? 5.832 7.915 -13.262 1.00 91.69 89 GLU A C 1
ATOM 650 O O . GLU A 1 89 ? 5.250 7.516 -12.249 1.00 91.69 89 GLU A O 1
ATOM 655 N N . VAL A 1 90 ? 6.933 7.324 -13.726 1.00 93.75 90 VAL A N 1
ATOM 656 C CA . VAL A 1 90 ? 7.535 6.123 -13.132 1.00 93.75 90 VAL A CA 1
ATOM 657 C C . VAL A 1 90 ? 8.451 6.484 -11.964 1.00 93.75 90 VAL A C 1
ATOM 659 O O . VAL A 1 90 ? 8.793 5.621 -11.161 1.00 93.75 90 VAL A O 1
ATOM 662 N N . HIS A 1 91 ? 8.812 7.757 -11.814 1.00 92.38 91 HIS A N 1
ATOM 663 C CA . HIS A 1 91 ? 9.676 8.174 -10.723 1.00 92.38 91 HIS A CA 1
ATOM 664 C C . HIS A 1 91 ? 9.030 7.955 -9.344 1.00 92.38 91 HIS A C 1
ATOM 666 O O . HIS A 1 91 ? 7.837 8.238 -9.172 1.00 92.38 91 HIS A O 1
ATOM 672 N N . PRO A 1 92 ? 9.815 7.521 -8.344 1.00 92.94 92 PRO A N 1
ATOM 673 C CA . PRO A 1 92 ? 9.394 7.474 -6.948 1.00 92.94 92 PRO A CA 1
ATOM 674 C C . PRO A 1 92 ? 8.882 8.823 -6.444 1.00 92.94 92 PRO A C 1
ATOM 676 O O . PRO A 1 92 ? 9.445 9.870 -6.772 1.00 92.94 92 PRO A O 1
ATOM 679 N N . ILE A 1 93 ? 7.864 8.810 -5.580 1.00 94.00 93 ILE A N 1
ATOM 680 C CA . ILE A 1 93 ? 7.271 10.050 -5.058 1.00 94.00 93 ILE A CA 1
ATOM 681 C C . ILE A 1 93 ? 8.246 10.865 -4.192 1.00 94.00 93 ILE A C 1
ATOM 683 O O . ILE A 1 93 ? 8.222 12.091 -4.242 1.00 94.00 93 ILE A O 1
ATOM 687 N N . LEU A 1 94 ? 9.117 10.187 -3.433 1.00 94.12 94 LEU A N 1
ATOM 688 C CA . LEU A 1 94 ? 10.105 10.818 -2.548 1.00 94.12 94 LEU A CA 1
ATOM 689 C C . LEU A 1 94 ? 11.484 10.975 -3.188 1.00 94.12 94 LEU A C 1
ATOM 691 O O . LEU A 1 94 ? 12.319 11.684 -2.640 1.00 94.12 94 LEU A O 1
ATOM 695 N N . PHE A 1 95 ? 11.724 10.327 -4.332 1.00 93.12 95 PHE A N 1
ATOM 696 C CA . PHE A 1 95 ? 13.004 10.367 -5.044 1.00 93.12 95 PHE A CA 1
ATOM 697 C C . PHE A 1 95 ? 12.808 10.674 -6.539 1.00 93.12 95 PHE A C 1
ATOM 699 O O . PHE A 1 95 ? 13.216 9.874 -7.387 1.00 93.12 95 PHE A O 1
ATOM 706 N N . PRO A 1 96 ? 12.189 11.817 -6.898 1.00 86.94 96 PRO A N 1
ATOM 707 C CA . PRO A 1 96 ? 11.789 12.120 -8.270 1.00 86.94 96 PRO A CA 1
ATOM 708 C C . PRO A 1 96 ? 12.952 12.189 -9.266 1.00 86.94 96 PRO A C 1
ATOM 710 O O . PRO A 1 96 ? 12.708 12.041 -10.450 1.00 86.94 96 PRO A O 1
ATOM 713 N N . TYR A 1 97 ? 14.204 12.345 -8.823 1.00 86.44 97 TYR A N 1
ATOM 714 C CA . TYR A 1 97 ? 15.405 12.258 -9.674 1.00 86.44 97 TYR A CA 1
ATOM 715 C C . TYR A 1 97 ? 16.585 11.603 -8.938 1.00 86.44 97 TYR A C 1
ATOM 717 O O . TYR A 1 97 ? 17.741 11.961 -9.140 1.00 86.44 97 TYR A O 1
ATOM 725 N N . GLY A 1 98 ? 16.295 10.683 -8.011 1.00 86.50 98 GLY A N 1
ATOM 726 C CA . GLY A 1 98 ? 17.300 10.083 -7.122 1.00 86.50 98 GLY A CA 1
ATOM 727 C C . GLY A 1 98 ? 17.695 10.957 -5.924 1.00 86.50 98 GLY A C 1
ATOM 728 O O . GLY A 1 98 ? 18.304 10.454 -4.984 1.00 86.50 98 GLY A O 1
ATOM 729 N N . SER A 1 99 ? 17.297 12.231 -5.902 1.00 90.56 99 SER A N 1
ATOM 730 C CA . SER A 1 99 ? 17.381 13.097 -4.725 1.00 90.56 99 SER A CA 1
ATOM 731 C C . SER A 1 99 ? 16.093 13.045 -3.909 1.00 90.56 99 SER A C 1
ATOM 733 O O . SER A 1 99 ? 14.994 13.006 -4.464 1.00 90.56 99 SER A O 1
ATOM 735 N N . PHE A 1 100 ? 16.236 13.059 -2.585 1.00 94.56 100 PHE A N 1
ATOM 736 C CA . PHE A 1 100 ? 15.100 13.107 -1.676 1.00 94.56 100 PHE A CA 1
ATOM 737 C C . PHE A 1 100 ? 14.384 14.463 -1.766 1.00 94.56 100 PHE A C 1
ATOM 739 O O . PHE A 1 100 ? 15.023 15.503 -1.607 1.00 94.56 100 PHE A O 1
ATOM 746 N N . SER A 1 101 ? 13.071 14.460 -2.005 1.00 94.19 101 SER A N 1
ATOM 747 C CA . SER A 1 101 ? 12.244 15.674 -2.032 1.00 94.19 101 SER A CA 1
ATOM 748 C C . SER A 1 101 ? 10.808 15.391 -1.585 1.00 94.19 101 SER A C 1
ATOM 750 O O . SER A 1 101 ? 10.234 14.343 -1.880 1.00 94.19 101 SER A O 1
ATOM 752 N N . TRP A 1 102 ? 10.213 16.371 -0.901 1.00 93.75 102 TRP A N 1
ATOM 753 C CA . TRP A 1 102 ? 8.801 16.371 -0.521 1.00 93.75 102 TRP A CA 1
ATOM 754 C C . TRP A 1 102 ? 7.903 17.100 -1.521 1.00 93.75 102 TRP A C 1
ATOM 756 O O . TRP A 1 102 ? 6.684 16.999 -1.403 1.00 93.75 102 TRP A O 1
ATOM 766 N N . ASP A 1 103 ? 8.464 17.811 -2.502 1.00 93.69 103 ASP A N 1
ATOM 767 C CA . ASP A 1 103 ? 7.717 18.723 -3.381 1.00 93.69 103 ASP A CA 1
ATOM 768 C C . ASP A 1 103 ? 6.596 17.994 -4.114 1.00 93.69 103 ASP A C 1
ATOM 770 O O . ASP A 1 103 ? 5.469 18.469 -4.230 1.00 93.69 103 ASP A O 1
ATOM 774 N N . ILE A 1 104 ? 6.900 16.780 -4.565 1.00 93.44 104 ILE A N 1
ATOM 775 C CA . ILE A 1 104 ? 5.952 15.936 -5.271 1.00 93.44 104 ILE A CA 1
ATOM 776 C C . ILE A 1 104 ? 4.856 15.417 -4.339 1.00 93.44 104 ILE A C 1
ATOM 778 O O . ILE A 1 104 ? 3.684 15.425 -4.719 1.00 93.44 104 ILE A O 1
ATOM 782 N N . ALA A 1 105 ? 5.213 14.959 -3.139 1.00 94.69 105 ALA A N 1
ATOM 783 C CA . ALA A 1 105 ? 4.239 14.490 -2.159 1.00 94.69 105 ALA A CA 1
ATOM 784 C C . ALA A 1 105 ? 3.302 15.631 -1.734 1.00 94.69 105 ALA A C 1
ATOM 786 O O . ALA A 1 105 ? 2.083 15.457 -1.711 1.00 94.69 105 ALA A O 1
ATOM 787 N N . TRP A 1 106 ? 3.861 16.821 -1.507 1.00 95.00 106 TRP A N 1
ATOM 788 C CA . TRP A 1 106 ? 3.113 18.036 -1.208 1.00 95.00 106 TRP A CA 1
ATOM 789 C C . TRP A 1 106 ? 2.175 18.430 -2.348 1.00 95.00 106 TRP A C 1
ATOM 791 O O . TRP A 1 106 ? 0.999 18.683 -2.111 1.00 95.00 106 TRP A O 1
ATOM 801 N N . LEU A 1 107 ? 2.659 18.412 -3.591 1.00 93.94 107 LEU A N 1
ATOM 802 C CA . LEU A 1 107 ? 1.863 18.758 -4.767 1.00 93.94 107 LEU A CA 1
ATOM 803 C C . LEU A 1 107 ? 0.677 17.806 -4.987 1.00 93.94 107 LEU A C 1
ATOM 805 O O . LEU A 1 107 ? -0.360 18.242 -5.474 1.00 93.94 107 LEU A O 1
ATOM 809 N N . ASN A 1 108 ? 0.807 16.524 -4.627 1.00 93.56 108 ASN A N 1
ATOM 810 C CA . ASN A 1 108 ? -0.268 15.541 -4.809 1.00 93.56 108 ASN A CA 1
ATOM 811 C C . ASN A 1 108 ? -1.270 15.511 -3.649 1.00 93.56 108 ASN A C 1
ATOM 813 O O . ASN A 1 108 ? -2.463 15.331 -3.872 1.00 93.56 108 ASN A O 1
ATOM 817 N N . PHE A 1 109 ? -0.794 15.644 -2.412 1.00 95.00 109 PHE A N 1
ATOM 818 C CA . PHE A 1 109 ? -1.584 15.306 -1.225 1.00 95.00 109 PHE A CA 1
ATOM 819 C C . PHE A 1 109 ? -1.629 16.418 -0.174 1.00 95.00 109 PHE A C 1
ATOM 821 O O . PHE A 1 109 ? -2.449 16.355 0.744 1.00 95.00 109 PHE A O 1
ATOM 828 N N . THR A 1 110 ? -0.785 17.445 -0.291 1.00 95.44 110 THR A N 1
ATOM 829 C CA . THR A 1 110 ? -0.647 18.550 0.672 1.00 95.44 110 THR A CA 1
ATOM 830 C C . THR A 1 110 ? -0.454 18.042 2.112 1.00 95.44 110 THR A C 1
ATOM 832 O O . THR A 1 110 ? 0.392 17.184 2.364 1.00 95.44 110 THR A O 1
ATOM 835 N N . THR A 1 111 ? -1.247 18.526 3.069 1.00 95.00 111 THR A N 1
ATOM 836 C CA . THR A 1 111 ? -1.195 18.123 4.481 1.00 95.00 111 THR A CA 1
ATOM 837 C C . THR A 1 111 ? -1.649 16.681 4.710 1.00 95.00 111 THR A C 1
ATOM 839 O O . THR A 1 111 ? -1.167 16.031 5.642 1.00 95.00 111 THR A O 1
ATOM 842 N N . SER A 1 112 ? -2.516 16.144 3.842 1.00 95.06 112 SER A N 1
ATOM 843 C CA . SER A 1 112 ? -3.054 14.782 3.966 1.00 95.06 112 SER A CA 1
ATOM 844 C C . SER A 1 112 ? -1.956 13.722 3.916 1.00 95.06 112 SER A C 1
ATOM 846 O O . SER A 1 112 ? -2.088 12.685 4.555 1.00 95.06 112 SER A O 1
ATOM 848 N N . PHE A 1 113 ? -0.841 13.994 3.228 1.00 95.00 113 PHE A N 1
ATOM 849 C CA . PHE A 1 113 ? 0.308 13.087 3.186 1.00 95.00 113 PHE A CA 1
ATOM 850 C C . PHE A 1 113 ? 0.933 12.862 4.561 1.00 95.00 113 PHE A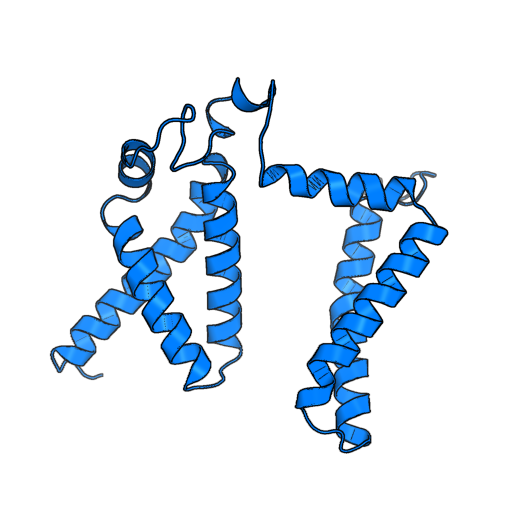 C 1
ATOM 852 O O . PHE A 1 113 ? 1.290 11.742 4.896 1.00 95.00 113 PHE A O 1
ATOM 859 N N . PHE A 1 114 ? 1.059 13.905 5.378 1.00 95.19 114 PHE A N 1
ATOM 860 C CA . PHE A 1 114 ? 1.642 13.775 6.715 1.00 95.19 114 PHE A CA 1
ATOM 861 C C . PHE A 1 114 ? 0.645 13.168 7.697 1.00 95.19 114 PHE A C 1
ATOM 863 O O . PHE A 1 114 ? 1.005 12.294 8.486 1.00 95.19 114 PHE A O 1
ATOM 870 N N . ILE A 1 115 ? -0.625 13.578 7.596 1.00 96.62 115 ILE A N 1
ATOM 871 C CA . ILE A 1 115 ? -1.713 12.992 8.384 1.00 96.62 115 ILE A CA 1
ATOM 872 C C . ILE A 1 115 ? -1.813 11.491 8.105 1.00 96.62 115 ILE A C 1
ATOM 874 O O . ILE A 1 115 ? -1.971 10.724 9.047 1.00 96.62 115 ILE A O 1
ATOM 878 N N . TYR A 1 116 ? -1.621 11.062 6.853 1.00 96.00 116 TYR A N 1
ATOM 879 C CA . TYR A 1 116 ? -1.590 9.655 6.457 1.00 96.00 116 TYR A CA 1
ATOM 880 C C . TYR A 1 116 ? -0.741 8.796 7.396 1.00 96.00 116 TYR A C 1
ATOM 882 O O . TYR A 1 116 ? -1.225 7.785 7.893 1.00 96.00 116 TYR A O 1
ATOM 890 N N . PHE A 1 117 ? 0.506 9.197 7.674 1.00 96.00 117 PHE A N 1
ATOM 891 C CA . PHE A 1 117 ? 1.419 8.419 8.519 1.00 96.00 117 PHE A CA 1
ATOM 892 C C . PHE A 1 117 ? 0.968 8.380 9.980 1.00 96.00 117 PHE A C 1
ATOM 894 O O . PHE A 1 117 ? 1.051 7.331 10.619 1.00 96.00 117 PHE A O 1
ATOM 901 N N . ILE A 1 118 ? 0.452 9.498 10.498 1.00 96.69 118 ILE A N 1
ATOM 902 C CA . ILE A 1 118 ? -0.074 9.579 11.866 1.00 96.69 118 ILE A CA 1
ATOM 903 C C . ILE A 1 118 ? -1.293 8.660 12.002 1.00 96.69 118 ILE A C 1
ATOM 905 O O . ILE A 1 118 ? -1.344 7.807 12.890 1.00 96.69 118 ILE A O 1
ATOM 909 N N . SER A 1 119 ? -2.248 8.780 11.081 1.00 96.44 119 SER A N 1
ATOM 910 C CA . SER A 1 119 ? -3.439 7.936 11.014 1.00 96.44 119 SER A CA 1
ATOM 911 C C . SER A 1 119 ? -3.101 6.464 10.830 1.00 96.44 119 SER A C 1
ATOM 913 O O . SER A 1 119 ? -3.752 5.620 11.437 1.00 96.44 119 SER A O 1
ATOM 915 N N . LEU A 1 120 ? -2.086 6.143 10.022 1.00 96.31 120 LEU A N 1
ATOM 916 C CA . LEU A 1 120 ? -1.623 4.772 9.830 1.00 96.31 120 LEU A CA 1
ATOM 917 C C . LEU A 1 120 ? -1.125 4.189 11.159 1.00 96.31 120 LEU A C 1
ATOM 919 O O . LEU A 1 120 ? -1.506 3.078 11.511 1.00 96.31 120 LEU A O 1
ATOM 923 N N . GLY A 1 121 ? -0.354 4.954 11.939 1.00 95.75 121 GLY A N 1
ATOM 9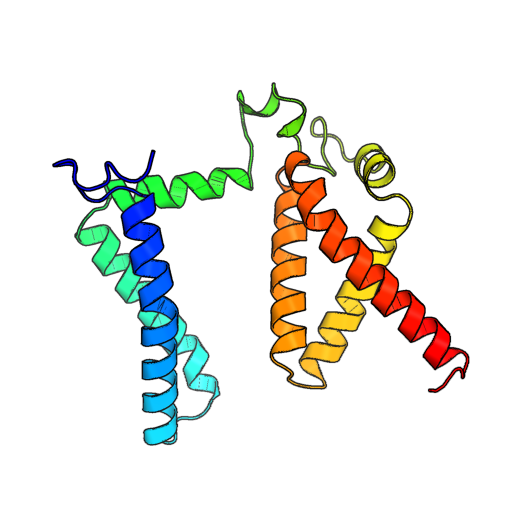24 C CA . GLY A 1 121 ? 0.067 4.560 13.287 1.00 95.75 121 GLY A CA 1
ATOM 925 C C . GLY A 1 121 ? -1.114 4.317 14.234 1.00 95.75 121 GLY A C 1
ATOM 926 O O . GLY A 1 121 ? -1.162 3.298 14.925 1.00 95.75 121 GLY A O 1
ATOM 927 N N . LEU A 1 122 ? -2.113 5.206 14.217 1.00 94.69 122 LEU A N 1
ATOM 928 C CA . LEU A 1 122 ? -3.346 5.037 14.996 1.00 94.69 122 LEU A CA 1
ATOM 929 C C . LEU A 1 122 ? -4.154 3.809 14.557 1.00 94.69 122 LEU A C 1
ATOM 931 O O . LEU A 1 122 ? -4.738 3.125 15.399 1.00 94.69 122 LEU A O 1
ATOM 935 N N . LEU A 1 123 ? -4.199 3.523 13.256 1.00 95.44 123 LEU A N 1
ATOM 936 C CA . LEU A 1 123 ? -4.889 2.363 12.702 1.00 95.44 123 LEU A CA 1
ATOM 937 C C . LEU A 1 123 ? -4.171 1.057 13.059 1.00 95.44 123 LEU A C 1
ATOM 939 O O . LEU A 1 123 ? -4.838 0.087 13.406 1.00 95.44 123 LEU A O 1
ATOM 943 N N . ILE A 1 124 ? -2.833 1.036 13.045 1.00 94.94 124 ILE A N 1
ATOM 944 C CA . ILE A 1 124 ? -2.028 -0.101 13.523 1.00 94.94 124 ILE A CA 1
ATOM 945 C C . ILE A 1 124 ? -2.363 -0.391 14.986 1.00 94.94 124 ILE A C 1
ATOM 947 O O . ILE A 1 124 ? -2.691 -1.525 15.331 1.00 94.94 124 ILE A O 1
ATOM 951 N N . TYR A 1 125 ? -2.350 0.640 15.835 1.00 93.88 125 TYR A N 1
ATOM 952 C CA . TYR A 1 125 ? -2.713 0.498 17.243 1.00 93.88 125 TYR A CA 1
ATOM 953 C C . TYR A 1 125 ? -4.136 -0.055 17.416 1.00 93.88 125 TYR A C 1
ATOM 955 O O . TYR A 1 125 ? -4.344 -1.016 18.158 1.00 93.88 125 TYR A O 1
ATOM 963 N N . ALA A 1 126 ? -5.113 0.506 16.697 1.00 91.69 126 ALA A N 1
ATOM 964 C CA . ALA A 1 126 ? -6.499 0.050 16.753 1.00 91.69 126 ALA A CA 1
ATOM 965 C C . ALA A 1 126 ? -6.665 -1.395 16.250 1.00 91.69 126 ALA A C 1
ATOM 967 O O . ALA A 1 126 ? -7.425 -2.160 16.839 1.00 91.69 126 ALA A O 1
ATOM 968 N N . SER A 1 127 ? -5.941 -1.790 15.199 1.00 92.25 127 SER A N 1
ATOM 969 C CA . SER A 1 127 ? -6.000 -3.148 14.646 1.00 92.25 127 SER A CA 1
ATOM 970 C C . SER A 1 127 ? -5.417 -4.194 15.595 1.00 92.25 127 SER A C 1
ATOM 972 O O . SER A 1 127 ? -5.903 -5.320 15.597 1.00 92.25 127 SER A O 1
ATOM 974 N N . ILE A 1 128 ? -4.395 -3.846 16.383 1.00 90.69 128 ILE A N 1
ATOM 975 C CA . ILE A 1 128 ? -3.815 -4.745 17.395 1.00 90.69 128 ILE A CA 1
ATOM 976 C C . ILE A 1 128 ? -4.742 -4.857 18.609 1.00 90.69 128 ILE A C 1
ATOM 978 O O . ILE A 1 128 ? -4.854 -5.921 19.207 1.00 90.69 128 ILE A O 1
ATOM 982 N N . LYS A 1 129 ? -5.408 -3.761 18.986 1.00 91.19 129 LYS A N 1
ATOM 983 C CA . LYS A 1 129 ? -6.246 -3.718 20.188 1.00 91.19 129 LYS A CA 1
ATOM 984 C C . LYS A 1 129 ? -7.620 -4.364 20.004 1.00 91.19 129 LYS A C 1
ATOM 986 O O . LYS A 1 129 ? -8.125 -4.972 20.939 1.00 91.19 129 LYS A O 1
ATOM 991 N N . GLU A 1 130 ? -8.244 -4.188 18.842 1.00 85.38 130 GLU A N 1
ATOM 992 C CA . GLU A 1 130 ? -9.659 -4.527 18.619 1.00 85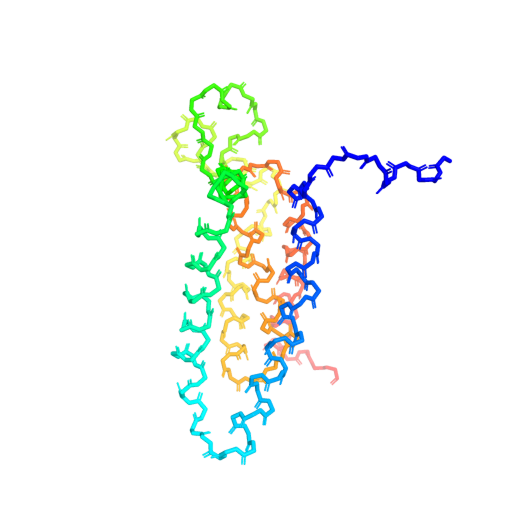.38 130 GLU A CA 1
ATOM 993 C C . GLU A 1 130 ? -9.868 -5.637 17.574 1.00 85.38 130 GLU A C 1
ATOM 995 O O . GLU A 1 130 ? -10.955 -5.710 17.013 1.00 85.38 130 GLU A O 1
ATOM 1000 N N . GLU A 1 131 ? -8.836 -6.450 17.287 1.00 79.88 131 GLU A N 1
ATOM 1001 C CA . GLU A 1 131 ? -8.817 -7.621 16.376 1.00 79.88 131 GLU A CA 1
ATOM 1002 C C . GLU A 1 131 ? -9.986 -7.691 15.366 1.00 79.88 131 GLU A C 1
ATOM 1004 O O . GLU A 1 131 ? -10.792 -8.622 15.358 1.00 79.88 131 GLU A O 1
ATOM 1009 N N . SER A 1 132 ? -10.100 -6.679 14.501 1.00 90.50 132 SER A N 1
ATOM 1010 C CA . SER A 1 132 ? -11.211 -6.544 13.553 1.00 90.50 132 SER A CA 1
ATOM 1011 C C . SER A 1 132 ? -10.717 -6.697 12.125 1.00 90.50 132 SER A C 1
ATOM 1013 O O . SER A 1 132 ? -9.821 -5.977 11.674 1.00 90.50 132 SER A O 1
ATOM 1015 N N . ALA A 1 133 ? -11.347 -7.620 11.396 1.00 89.44 133 ALA A N 1
ATOM 1016 C CA . ALA A 1 133 ? -10.990 -7.942 10.019 1.00 89.44 133 ALA A CA 1
ATOM 1017 C C . ALA A 1 133 ? -11.033 -6.707 9.105 1.00 89.44 133 ALA A C 1
ATOM 1019 O O . ALA A 1 133 ? -10.127 -6.517 8.295 1.00 89.44 133 ALA A O 1
ATOM 1020 N N . ASP A 1 134 ? -12.022 -5.829 9.290 1.00 92.31 134 ASP A N 1
ATOM 1021 C CA . ASP A 1 134 ? -12.194 -4.622 8.476 1.00 92.31 134 ASP A CA 1
ATOM 1022 C C . ASP A 1 134 ? -11.030 -3.637 8.654 1.00 92.31 134 ASP A C 1
ATOM 1024 O O . ASP A 1 134 ? -10.490 -3.115 7.675 1.00 92.31 134 ASP A O 1
ATOM 1028 N N . LYS A 1 135 ? -10.574 -3.428 9.899 1.00 92.31 135 LYS A N 1
ATOM 1029 C CA . LYS A 1 135 ? -9.428 -2.552 10.195 1.00 92.31 135 LYS A CA 1
ATOM 1030 C C . LYS A 1 135 ? -8.135 -3.141 9.654 1.00 92.31 135 LYS A C 1
ATOM 1032 O O . LYS A 1 135 ? -7.329 -2.406 9.088 1.00 92.31 135 LYS A O 1
ATOM 1037 N N . THR A 1 136 ? -7.947 -4.454 9.785 1.00 93.50 136 THR A N 1
ATOM 1038 C CA . THR A 1 136 ? -6.776 -5.144 9.233 1.00 93.50 136 THR A CA 1
ATOM 1039 C C . THR A 1 136 ? -6.755 -5.079 7.707 1.00 93.50 136 THR A C 1
ATOM 1041 O O . THR A 1 136 ? -5.709 -4.788 7.131 1.00 93.50 136 THR A O 1
ATOM 1044 N N . LEU A 1 137 ? -7.895 -5.277 7.037 1.00 94.44 137 LEU A N 1
ATOM 1045 C CA . LEU A 1 137 ? -7.997 -5.149 5.583 1.00 94.44 137 LEU A CA 1
ATOM 1046 C C . LEU A 1 137 ? -7.657 -3.726 5.128 1.00 94.44 137 LEU A C 1
ATOM 1048 O O . LEU A 1 137 ? -6.833 -3.544 4.231 1.00 94.44 137 LEU A O 1
ATOM 1052 N N . PHE A 1 138 ? -8.252 -2.719 5.774 1.00 96.38 138 PHE A N 1
ATOM 1053 C CA . PHE A 1 138 ? -7.991 -1.316 5.465 1.00 96.38 138 PHE A CA 1
ATOM 1054 C C . PHE A 1 138 ? -6.522 -0.932 5.711 1.00 96.38 138 PHE A C 1
ATOM 1056 O O . PHE A 1 138 ? -5.923 -0.203 4.914 1.00 96.38 138 PHE A O 1
ATOM 1063 N N . LEU A 1 139 ? -5.911 -1.477 6.768 1.00 96.50 139 LEU A N 1
ATOM 1064 C CA . LEU A 1 139 ? -4.494 -1.304 7.075 1.00 96.50 139 LEU A CA 1
ATOM 1065 C C . LEU A 1 139 ? -3.599 -1.911 5.988 1.00 96.50 139 LEU A C 1
ATOM 1067 O O . LEU A 1 139 ? -2.718 -1.223 5.477 1.00 96.50 139 LEU A O 1
ATOM 1071 N N . VAL A 1 140 ? -3.834 -3.170 5.607 1.00 96.00 140 VAL A N 1
ATOM 1072 C CA . VAL A 1 140 ? -3.056 -3.856 4.563 1.00 96.00 140 VAL A CA 1
ATOM 1073 C C . VAL A 1 140 ? -3.179 -3.122 3.231 1.00 96.00 140 VAL A C 1
ATOM 1075 O O . VAL A 1 140 ? -2.164 -2.863 2.585 1.00 96.00 140 VAL A O 1
ATOM 1078 N N . TRP A 1 141 ? -4.393 -2.720 2.846 1.00 97.06 141 TRP A N 1
ATOM 1079 C CA . TRP A 1 141 ? -4.610 -1.939 1.631 1.00 97.06 141 TRP A CA 1
ATOM 1080 C C . TRP A 1 141 ? -3.832 -0.619 1.667 1.00 97.06 141 TRP A C 1
ATOM 1082 O O . TRP A 1 141 ? -3.115 -0.308 0.719 1.00 97.06 141 TRP A O 1
ATOM 1092 N N . SER A 1 142 ? -3.880 0.111 2.782 1.00 97.12 142 SER A N 1
ATOM 1093 C CA . SER A 1 142 ? -3.137 1.365 2.955 1.00 97.12 142 SER A CA 1
ATOM 1094 C C . SER A 1 142 ? -1.621 1.168 2.907 1.00 97.12 142 SER A C 1
ATOM 1096 O O . SER A 1 142 ? -0.912 1.941 2.266 1.00 97.12 142 SER A O 1
ATOM 1098 N N . ILE A 1 143 ? -1.089 0.106 3.507 1.00 96.50 143 ILE A N 1
ATOM 1099 C CA . ILE A 1 143 ? 0.347 -0.193 3.421 1.00 96.50 143 ILE A CA 1
ATOM 1100 C C . ILE A 1 143 ? 0.751 -0.499 1.974 1.00 96.50 143 ILE A C 1
ATOM 1102 O O . ILE A 1 143 ? 1.732 0.059 1.488 1.00 96.50 143 ILE A O 1
ATOM 1106 N N . ILE A 1 144 ? -0.013 -1.331 1.260 1.00 95.44 144 ILE A N 1
ATOM 1107 C CA . ILE A 1 144 ? 0.279 -1.673 -0.140 1.00 95.44 144 ILE A CA 1
ATOM 1108 C C . ILE A 1 144 ? 0.237 -0.422 -1.023 1.00 95.44 144 ILE A C 1
ATOM 1110 O O . ILE A 1 144 ? 1.134 -0.218 -1.842 1.00 95.44 144 ILE A O 1
ATOM 1114 N N . MET A 1 145 ? -0.759 0.447 -0.832 1.00 95.69 145 MET A N 1
ATOM 1115 C CA . MET A 1 145 ? -0.873 1.687 -1.599 1.00 95.69 145 MET A CA 1
ATOM 1116 C C . MET A 1 145 ? 0.250 2.682 -1.294 1.00 95.69 145 MET A C 1
ATOM 1118 O O . MET A 1 145 ? 0.739 3.363 -2.198 1.00 95.69 145 MET A O 1
ATOM 1122 N N . LEU A 1 146 ? 0.712 2.730 -0.042 1.00 95.31 146 LEU A N 1
ATOM 1123 C CA . LEU A 1 146 ? 1.889 3.504 0.338 1.00 95.31 146 LEU A CA 1
ATOM 1124 C C . LEU A 1 146 ? 3.146 2.970 -0.365 1.00 95.31 146 LEU A C 1
ATOM 1126 O O . LEU A 1 146 ? 3.874 3.739 -0.987 1.00 95.31 146 LEU A O 1
ATOM 1130 N N . VAL A 1 147 ? 3.377 1.656 -0.333 1.00 95.25 147 VAL A N 1
ATOM 1131 C CA . VAL A 1 147 ? 4.511 1.024 -1.031 1.00 95.25 147 VAL A CA 1
ATOM 1132 C C . VAL A 1 147 ? 4.452 1.291 -2.539 1.00 95.25 147 VAL A C 1
ATOM 1134 O O . VAL A 1 147 ? 5.478 1.582 -3.151 1.00 95.25 147 VAL A O 1
ATOM 1137 N N . ALA A 1 148 ? 3.258 1.276 -3.138 1.00 94.12 148 ALA A N 1
ATOM 1138 C CA . ALA A 1 148 ? 3.079 1.585 -4.553 1.00 94.12 148 ALA A CA 1
ATOM 1139 C C . ALA A 1 148 ? 3.554 3.003 -4.909 1.00 94.12 148 ALA A C 1
ATOM 1141 O O . ALA A 1 148 ? 4.321 3.153 -5.860 1.00 94.12 148 ALA A O 1
ATOM 1142 N N . ILE A 1 149 ? 3.172 4.032 -4.139 1.00 94.81 149 ILE A N 1
ATOM 1143 C CA . ILE A 1 149 ? 3.597 5.418 -4.422 1.00 94.81 149 ILE A CA 1
ATOM 1144 C C . ILE A 1 149 ? 5.076 5.665 -4.123 1.00 94.81 149 ILE A C 1
ATOM 1146 O O . ILE A 1 149 ? 5.706 6.496 -4.778 1.00 94.81 149 ILE A O 1
ATOM 1150 N N . LEU A 1 150 ? 5.648 4.923 -3.169 1.00 94.06 150 LEU A N 1
ATOM 1151 C CA . LEU A 1 150 ? 7.088 4.938 -2.920 1.00 94.06 150 LEU A CA 1
ATOM 1152 C C . LEU A 1 150 ? 7.867 4.357 -4.104 1.00 94.06 150 LEU A C 1
ATOM 1154 O O . LEU A 1 150 ? 8.963 4.831 -4.379 1.00 94.06 150 LEU A O 1
ATOM 1158 N N . GLY A 1 151 ? 7.293 3.394 -4.828 1.00 92.56 151 GLY A N 1
ATOM 1159 C CA . GLY A 1 151 ? 7.856 2.888 -6.078 1.00 92.56 151 GLY A CA 1
ATOM 1160 C C . GLY A 1 151 ? 7.660 3.856 -7.243 1.00 92.56 151 GLY A C 1
ATOM 1161 O O . GLY A 1 151 ? 8.629 4.267 -7.873 1.00 92.56 151 GLY A O 1
ATOM 1162 N N . GLN A 1 152 ? 6.411 4.231 -7.537 1.00 94.12 152 GLN A N 1
ATOM 1163 C CA . GLN A 1 152 ? 6.073 5.087 -8.678 1.00 94.12 152 GLN A CA 1
ATOM 1164 C C . GLN A 1 152 ? 4.966 6.076 -8.330 1.00 94.12 152 GLN A C 1
ATOM 1166 O O . GLN A 1 152 ? 3.872 5.702 -7.900 1.00 94.12 152 GLN A O 1
ATOM 1171 N N . ARG A 1 153 ? 5.193 7.351 -8.637 1.00 93.50 153 ARG A N 1
ATOM 1172 C CA . ARG A 1 153 ? 4.220 8.418 -8.390 1.00 93.50 153 ARG A CA 1
ATOM 1173 C C . ARG A 1 153 ? 2.931 8.276 -9.195 1.00 93.50 153 ARG A C 1
ATOM 1175 O O . ARG A 1 153 ? 1.915 8.821 -8.772 1.00 93.50 153 ARG A O 1
ATOM 1182 N N . ARG A 1 154 ? 2.913 7.513 -10.295 1.00 93.75 154 ARG A N 1
ATOM 1183 C CA . ARG A 1 154 ? 1.669 7.233 -11.028 1.00 93.75 154 ARG A CA 1
ATOM 1184 C C . ARG A 1 154 ? 0.590 6.590 -10.166 1.00 93.75 154 ARG A C 1
ATOM 1186 O O . ARG A 1 154 ? -0.572 6.770 -10.464 1.00 93.75 154 ARG A O 1
ATOM 1193 N N . PHE A 1 155 ? 0.928 5.889 -9.084 1.00 95.19 155 PHE A N 1
ATOM 1194 C CA . PHE A 1 155 ? -0.079 5.271 -8.214 1.00 95.19 155 PHE A CA 1
ATOM 1195 C C . PHE A 1 155 ? -0.746 6.245 -7.233 1.00 95.19 155 PHE A C 1
ATOM 1197 O O . PHE A 1 155 ? -1.601 5.832 -6.452 1.00 95.19 155 PHE A O 1
ATOM 1204 N N . SER A 1 156 ? -0.404 7.537 -7.289 1.00 94.94 156 SER A N 1
ATOM 1205 C CA . SER A 1 156 ? -0.912 8.546 -6.350 1.00 94.94 156 SER A CA 1
ATOM 1206 C C . SER A 1 156 ? -2.437 8.655 -6.355 1.00 94.94 156 SER A C 1
ATOM 1208 O O . SER A 1 156 ? -3.033 8.844 -5.299 1.00 94.94 156 SER A O 1
ATOM 1210 N N . TYR A 1 157 ? -3.085 8.463 -7.508 1.00 94.38 157 TYR A N 1
ATOM 1211 C CA . TYR A 1 157 ? -4.545 8.543 -7.606 1.00 94.38 157 TYR A CA 1
ATOM 1212 C C . TYR A 1 157 ? -5.267 7.421 -6.847 1.00 94.38 157 TYR A C 1
ATOM 1214 O O . TYR A 1 157 ? -6.356 7.642 -6.326 1.00 94.38 157 TYR A O 1
ATOM 1222 N N . TYR A 1 158 ? -4.663 6.238 -6.721 1.00 95.25 158 TYR A N 1
ATOM 1223 C CA . TYR A 1 158 ? -5.223 5.174 -5.891 1.00 95.25 158 TYR A CA 1
ATOM 1224 C C . TYR A 1 158 ? -5.014 5.471 -4.399 1.00 95.25 158 TYR A C 1
ATOM 1226 O O . TYR A 1 158 ? -5.936 5.313 -3.603 1.00 95.25 158 TYR A O 1
ATOM 1234 N N . THR A 1 159 ? -3.829 5.962 -4.017 1.00 96.19 159 THR A N 1
ATOM 1235 C CA . THR A 1 159 ? -3.517 6.304 -2.616 1.00 96.19 159 THR A CA 1
ATOM 1236 C C . THR A 1 159 ? -4.295 7.522 -2.121 1.00 96.19 159 THR A C 1
ATOM 1238 O O . THR A 1 159 ? -4.485 7.668 -0.917 1.00 96.19 159 THR A O 1
ATOM 1241 N N . ALA A 1 160 ? -4.808 8.370 -3.018 1.00 96.00 160 ALA A N 1
ATOM 1242 C CA . ALA A 1 160 ? -5.670 9.496 -2.660 1.00 96.00 160 ALA A CA 1
ATOM 1243 C C . ALA A 1 160 ? -6.914 9.057 -1.876 1.00 96.00 160 ALA A C 1
ATOM 1245 O O . ALA A 1 160 ? -7.311 9.738 -0.933 1.00 96.00 160 ALA A O 1
ATOM 1246 N N . ILE A 1 161 ? -7.478 7.889 -2.201 1.00 96.62 161 ILE A N 1
ATOM 1247 C CA . ILE A 1 161 ? -8.633 7.336 -1.486 1.00 96.62 161 ILE A CA 1
ATOM 1248 C C . ILE A 1 161 ? -8.228 6.954 -0.058 1.00 96.62 161 ILE A C 1
ATOM 1250 O O . ILE A 1 161 ? -8.869 7.373 0.905 1.00 96.62 161 ILE A O 1
ATOM 1254 N N . ASN A 1 162 ? -7.128 6.213 0.093 1.00 97.12 162 ASN A N 1
ATOM 1255 C CA . ASN A 1 162 ? -6.595 5.830 1.401 1.00 97.12 162 ASN A CA 1
ATOM 1256 C C . ASN A 1 162 ? -6.248 7.060 2.245 1.00 97.12 162 ASN A C 1
ATOM 1258 O O . ASN A 1 162 ? -6.561 7.091 3.432 1.00 97.12 162 ASN A O 1
ATOM 1262 N N . ALA A 1 163 ? -5.650 8.084 1.633 1.00 96.69 163 ALA A N 1
ATOM 1263 C CA . ALA A 1 163 ? -5.322 9.334 2.302 1.00 96.69 163 ALA A CA 1
ATOM 1264 C C . ALA A 1 163 ? -6.565 10.075 2.785 1.00 96.69 163 ALA A C 1
ATOM 1266 O O . ALA A 1 163 ? -6.617 10.437 3.954 1.00 96.69 163 ALA A O 1
ATOM 1267 N N . ALA A 1 164 ? -7.595 10.217 1.949 1.00 96.94 164 ALA A N 1
ATOM 1268 C CA . ALA A 1 164 ? -8.845 10.851 2.354 1.00 96.94 164 ALA A CA 1
ATOM 1269 C C . ALA A 1 164 ? -9.512 10.114 3.530 1.00 96.94 164 ALA A C 1
ATOM 1271 O O . ALA A 1 164 ? -9.905 10.745 4.511 1.00 96.94 164 ALA A O 1
ATOM 1272 N N . LEU A 1 165 ? -9.582 8.780 3.471 1.00 97.12 165 LEU A N 1
ATOM 1273 C CA . LEU A 1 165 ? -10.171 7.961 4.535 1.00 97.12 165 LEU A CA 1
ATOM 1274 C C . LEU A 1 165 ? -9.369 8.041 5.842 1.00 97.12 165 LEU A C 1
ATOM 1276 O O . LEU A 1 165 ? -9.948 8.204 6.915 1.00 97.12 165 LEU A O 1
ATOM 1280 N N . LEU A 1 166 ? -8.038 7.971 5.770 1.00 96.94 166 LEU A N 1
ATOM 1281 C CA . LEU A 1 166 ? -7.164 8.083 6.940 1.00 96.94 166 LEU A CA 1
ATOM 1282 C C . LEU A 1 166 ? -7.180 9.488 7.544 1.00 96.94 166 LEU A C 1
ATOM 1284 O O . LEU A 1 166 ? -7.135 9.626 8.768 1.00 96.94 166 LEU A O 1
ATOM 1288 N N . THR A 1 167 ? -7.264 10.529 6.719 1.00 96.94 167 THR A N 1
ATOM 1289 C CA . THR A 1 167 ? -7.429 11.902 7.195 1.00 96.94 167 THR A CA 1
ATOM 1290 C C . THR A 1 167 ? -8.785 12.084 7.867 1.00 96.94 167 THR A C 1
ATOM 1292 O O . THR A 1 167 ? -8.824 12.609 8.975 1.00 96.94 167 THR A O 1
ATOM 1295 N N . GLY A 1 168 ? -9.872 11.571 7.282 1.00 96.12 168 GLY A N 1
ATOM 1296 C CA . GLY A 1 168 ? -11.196 11.587 7.910 1.00 96.12 168 GLY A CA 1
ATOM 1297 C C . GLY A 1 168 ? -11.222 10.851 9.253 1.00 96.12 168 GLY A C 1
ATOM 1298 O O . GLY A 1 168 ? -11.720 11.386 10.242 1.00 96.12 168 GLY A O 1
ATOM 1299 N N . TYR A 1 169 ? -10.599 9.670 9.321 1.00 95.12 169 TYR A N 1
ATOM 1300 C CA . TYR A 1 169 ? -10.430 8.924 10.570 1.00 95.12 169 TYR A CA 1
ATOM 1301 C C . TYR A 1 169 ? -9.682 9.742 11.630 1.00 95.12 169 TYR A C 1
ATOM 1303 O O . TYR A 1 169 ? -10.104 9.801 12.782 1.00 95.12 169 TYR A O 1
ATOM 1311 N N . PHE A 1 170 ? -8.598 10.419 11.256 1.00 96.25 170 PHE A N 1
ATOM 1312 C CA . PHE A 1 170 ? -7.851 11.266 12.184 1.00 96.25 170 PHE A CA 1
ATOM 1313 C C . PHE A 1 170 ? -8.645 12.478 12.657 1.00 96.25 170 PHE A C 1
ATOM 1315 O O . PHE A 1 170 ? -8.672 12.745 13.857 1.00 96.25 170 PHE A O 1
ATOM 1322 N N . SER A 1 171 ? -9.338 13.167 11.748 1.00 95.31 171 SER A N 1
ATOM 1323 C CA . SER A 1 171 ? -10.238 14.264 12.102 1.00 95.31 171 SER A CA 1
ATOM 1324 C C . SER A 1 171 ? -11.286 13.809 13.116 1.00 95.31 171 SER A C 1
ATOM 1326 O O . SER A 1 171 ? -11.459 14.468 14.137 1.00 95.31 171 SER A O 1
ATOM 1328 N N . TRP A 1 172 ? -11.912 12.647 12.904 1.00 94.50 172 TRP A N 1
ATOM 1329 C CA . TRP A 1 172 ? -12.865 12.082 13.859 1.00 94.50 172 TRP A CA 1
ATOM 1330 C C . TRP A 1 172 ? -12.237 11.808 15.229 1.00 94.50 172 TRP A C 1
ATOM 1332 O O . TRP A 1 172 ? -12.794 12.186 16.254 1.00 94.50 172 TRP A O 1
ATOM 1342 N N . ARG A 1 173 ? -11.039 11.213 15.268 1.00 92.56 173 ARG A N 1
ATOM 1343 C CA . ARG A 1 173 ? -10.343 10.925 16.534 1.00 92.56 173 ARG A CA 1
ATOM 1344 C C . ARG A 1 173 ? -9.975 12.190 17.306 1.00 92.56 173 ARG A C 1
ATOM 1346 O O . ARG A 1 173 ? -9.990 12.159 18.533 1.00 92.56 173 ARG A O 1
ATOM 1353 N N . ILE A 1 174 ? -9.673 13.290 16.616 1.00 93.19 174 ILE A N 1
ATOM 1354 C CA . ILE A 1 174 ? -9.469 14.594 17.260 1.00 93.19 174 ILE A CA 1
ATOM 1355 C C . ILE A 1 174 ? -10.777 15.120 17.856 1.00 93.19 174 ILE A C 1
ATOM 1357 O O . ILE A 1 174 ? -10.762 15.611 18.981 1.00 93.19 174 ILE A O 1
ATOM 1361 N N . LEU A 1 175 ? -11.896 15.020 17.133 1.00 92.88 175 LEU A N 1
ATOM 1362 C CA . LEU A 1 175 ? -13.198 15.486 17.623 1.00 92.88 175 LEU A CA 1
ATOM 1363 C C . LEU A 1 175 ? -13.662 14.688 18.850 1.00 92.88 175 LEU A C 1
ATOM 1365 O O . LEU A 1 175 ? -14.057 15.284 19.850 1.00 92.88 175 LEU A O 1
ATOM 1369 N N . ASP A 1 176 ? -13.521 13.364 18.807 1.00 91.62 176 ASP A N 1
ATOM 1370 C CA . ASP A 1 176 ? -13.802 12.462 19.931 1.00 91.62 176 ASP A CA 1
ATOM 1371 C C . ASP A 1 176 ? -12.928 12.806 21.152 1.00 91.62 176 ASP A C 1
ATOM 1373 O O . ASP A 1 176 ? -13.417 12.942 22.275 1.00 91.62 176 ASP A O 1
ATOM 1377 N N . PHE A 1 177 ? -11.635 13.078 20.933 1.00 89.25 177 PHE A N 1
ATOM 1378 C CA . PHE A 1 177 ? -10.736 13.551 21.991 1.00 89.25 177 PHE A CA 1
ATOM 1379 C C . PHE A 1 177 ? -11.137 14.926 22.553 1.00 89.25 177 PHE A C 1
ATOM 1381 O O . PHE A 1 177 ? -10.995 15.166 23.750 1.00 89.25 177 PHE A O 1
ATOM 1388 N N . ALA A 1 178 ? -11.672 15.816 21.714 1.00 91.38 178 ALA A N 1
ATOM 1389 C CA . ALA A 1 178 ? -12.205 17.115 22.122 1.00 91.38 178 ALA A CA 1
ATOM 1390 C C . ALA A 1 178 ? -13.562 17.021 22.852 1.00 91.38 178 ALA A C 1
ATOM 1392 O O . ALA A 1 178 ? -14.096 18.042 23.281 1.00 91.38 178 ALA A O 1
ATOM 1393 N N . GLY A 1 179 ? -14.110 15.813 23.027 1.00 86.69 179 GLY A N 1
ATOM 1394 C CA . GLY A 1 179 ? -15.333 15.566 23.786 1.00 86.69 179 GLY A CA 1
ATOM 1395 C C . GLY A 1 179 ? -16.619 15.635 22.965 1.00 86.69 179 GLY A C 1
ATOM 1396 O O . GLY A 1 179 ? -17.701 15.579 23.549 1.00 86.69 179 GLY A O 1
ATOM 1397 N N . LEU A 1 180 ? -16.527 15.726 21.635 1.00 79.94 180 LEU A N 1
ATOM 1398 C CA . LEU A 1 180 ? -17.678 15.535 20.758 1.00 79.94 180 LEU A CA 1
ATOM 1399 C C . LEU A 1 180 ? -17.962 14.037 20.666 1.00 79.94 180 LEU A C 1
ATOM 1401 O O . LEU A 1 180 ? -17.229 13.297 20.016 1.00 79.94 180 LEU A O 1
ATOM 1405 N N . LYS A 1 181 ? -19.018 13.603 21.350 1.00 71.56 181 LYS A N 1
ATOM 1406 C CA . LYS A 1 181 ? -19.553 12.244 21.259 1.00 71.56 181 LYS A CA 1
ATOM 1407 C C . LYS A 1 181 ? -20.858 12.284 20.470 1.00 71.56 181 LYS A C 1
ATOM 1409 O O . LYS A 1 181 ? -21.635 13.222 20.652 1.00 71.56 181 LYS A O 1
ATOM 1414 N N . GLU A 1 182 ? -21.056 11.294 19.603 1.00 60.53 182 GLU A N 1
ATOM 1415 C CA . GLU A 1 182 ? -22.386 10.936 19.084 1.00 60.53 182 GLU A CA 1
ATOM 1416 C C . GLU A 1 182 ? -23.335 10.534 20.219 1.00 60.53 182 GLU A C 1
ATOM 1418 O O . GLU A 1 182 ? -22.861 9.909 21.201 1.00 60.53 182 GLU A O 1
#

Secondary structure (DSSP, 8-state):
-------S----HHHHHHHHHHHHHHHHHHHHHHHHHTT--GGGHHHHHHHHHHHHHHHHHHH-HHHHHHHHGGGGGGS--GGGGGSGGGS-SS-TTSS--SHHHHHHHTTHHHHHHHHHHHHHHHHHHS--HHHHHHHHHHHHHHHHHHH-GGGHHHHHHHHHHHHHHHHHHHHHHTT---

Foldseek 3Di:
DDDDPPDPDPQALVNVVVVCVVVVVVVLVVLVVVCVVVVHDPVVSVVVVVVVVVVVLVVCCVVCVPSVVVNVVVVCLLVDDDPSLVDQQQAAQQCSPPDGDCPSVCVLQNVLSVLLVVLLVVLVVCCVVPVDPVSVVLSVLLVVLVSNNRRGVNSSVVNNVSSVVSNVVVVVVVCVVVVDDD